Protein AF-A0A0F9Q2P2-F1 (afdb_monomer_lite)

Organism: NCBI:txid412755

Secondary structure (DSSP, 8-state):
-EEEETTTTEEEEEEE-TTSBSS-SSSS-GGGBHHHHHHHHHHHHHHHHHHHS---EEEEE-SS-EEEE-HHHHHHHHHHHHHHH-TT---TTGGGGGG--

Structure (mmCIF, N/CA/C/O backbone):
data_AF-A0A0F9Q2P2-F1
#
_entry.id   AF-A0A0F9Q2P2-F1
#
loop_
_atom_site.group_PDB
_atom_site.id
_atom_site.type_symbol
_atom_site.label_atom_id
_atom_site.label_alt_id
_atom_site.label_comp_id
_atom_site.label_asym_id
_atom_site.label_entity_id
_atom_site.label_seq_id
_atom_site.pdbx_PDB_ins_code
_atom_site.Cartn_x
_atom_site.Cartn_y
_atom_site.Cartn_z
_atom_site.occupancy
_atom_site.B_iso_or_equiv
_atom_site.auth_seq_id
_atom_site.auth_comp_id
_atom_site.auth_asym_id
_atom_site.auth_atom_id
_atom_site.pdbx_PDB_model_num
ATOM 1 N N . MET A 1 1 ? -11.085 2.702 0.530 1.00 90.38 1 MET A N 1
ATOM 2 C CA . MET A 1 1 ? -12.001 2.308 1.628 1.00 90.38 1 MET A CA 1
ATOM 3 C C . MET A 1 1 ? -11.202 2.212 2.926 1.00 90.38 1 MET A C 1
ATOM 5 O O . MET A 1 1 ? -10.029 1.888 2.846 1.00 90.38 1 MET A O 1
ATOM 9 N N . LEU A 1 2 ? -11.775 2.519 4.094 1.00 95.00 2 LEU A N 1
ATOM 10 C CA . LEU A 1 2 ? -11.122 2.271 5.390 1.00 95.00 2 LEU A CA 1
ATOM 11 C C . LEU A 1 2 ? -11.713 0.989 5.987 1.00 95.00 2 LEU A C 1
ATOM 13 O O . LEU A 1 2 ? -12.935 0.880 6.070 1.00 95.00 2 LEU A O 1
ATOM 17 N N . LEU A 1 3 ? -10.871 0.038 6.382 1.00 96.44 3 LEU A N 1
ATOM 18 C CA . LEU A 1 3 ? -11.291 -1.201 7.039 1.00 96.44 3 LEU A CA 1
ATOM 19 C C . LEU A 1 3 ? -10.643 -1.320 8.416 1.00 96.44 3 LEU A C 1
ATOM 21 O O . LEU A 1 3 ? -9.483 -0.957 8.588 1.00 96.44 3 LEU A O 1
ATOM 25 N N . TYR A 1 4 ? -11.390 -1.846 9.382 1.00 95.81 4 TYR A N 1
ATOM 26 C CA . TYR A 1 4 ? -10.894 -2.165 10.717 1.00 95.81 4 TYR A CA 1
ATOM 27 C C . TYR A 1 4 ? -10.991 -3.672 10.943 1.00 95.81 4 TYR A C 1
ATOM 29 O O . TYR A 1 4 ? -12.086 -4.229 10.861 1.00 95.81 4 TYR A O 1
ATOM 37 N N . ASP A 1 5 ? -9.863 -4.315 11.234 1.00 94.75 5 ASP A N 1
ATOM 38 C CA . ASP A 1 5 ? -9.836 -5.695 11.716 1.00 94.75 5 ASP A CA 1
ATOM 39 C C . ASP A 1 5 ? -9.936 -5.686 13.254 1.00 94.75 5 ASP A C 1
ATOM 41 O O . ASP A 1 5 ? -8.987 -5.258 13.921 1.00 94.75 5 ASP A O 1
ATOM 45 N N . PRO A 1 6 ? -11.052 -6.153 13.848 1.00 95.81 6 PRO A N 1
ATOM 46 C CA . PRO A 1 6 ? -11.223 -6.170 15.297 1.00 95.81 6 PRO A CA 1
ATOM 47 C C . PRO A 1 6 ? -10.349 -7.211 16.006 1.00 95.81 6 PRO A C 1
ATOM 49 O O . PRO A 1 6 ? -10.109 -7.068 17.208 1.00 95.81 6 PRO A O 1
ATOM 52 N N . VAL A 1 7 ? -9.877 -8.243 15.300 1.00 95.75 7 VAL A N 1
ATOM 53 C CA . VAL A 1 7 ? -9.034 -9.302 15.868 1.00 95.75 7 VAL A CA 1
ATOM 54 C C . VAL A 1 7 ? -7.608 -8.792 16.009 1.00 95.75 7 VAL A C 1
ATOM 56 O O . VAL A 1 7 ? -7.050 -8.804 17.108 1.00 95.75 7 VAL A O 1
ATOM 59 N N . SER A 1 8 ? -7.030 -8.287 14.917 1.00 93.62 8 SER A N 1
ATOM 60 C CA . SER A 1 8 ? -5.673 -7.735 14.937 1.00 93.62 8 SER A CA 1
ATOM 61 C C . SER A 1 8 ? -5.608 -6.301 15.472 1.00 93.62 8 SER A C 1
ATOM 63 O O . SER A 1 8 ? -4.511 -5.795 15.711 1.00 93.62 8 SER A O 1
ATOM 65 N N . LYS A 1 9 ? -6.759 -5.632 15.621 1.00 93.88 9 LYS A N 1
ATOM 66 C CA . LYS A 1 9 ? -6.894 -4.207 15.972 1.00 93.88 9 LYS A CA 1
ATOM 67 C C . LYS A 1 9 ? -6.160 -3.281 14.998 1.00 93.88 9 LYS A C 1
ATOM 69 O O . LYS A 1 9 ? -5.591 -2.270 15.411 1.00 93.88 9 LYS A O 1
ATOM 74 N N . LYS A 1 10 ? -6.147 -3.630 13.709 1.00 94.00 10 LYS A N 1
ATOM 75 C CA . LYS A 1 10 ? -5.477 -2.846 12.660 1.00 94.00 10 LYS A CA 1
ATOM 76 C C . LYS A 1 10 ? -6.480 -2.083 11.808 1.00 94.00 10 LYS A C 1
ATOM 78 O O . LYS A 1 10 ? -7.574 -2.568 11.532 1.00 94.00 10 LYS A O 1
ATOM 83 N N . LEU A 1 11 ? -6.071 -0.896 11.374 1.00 96.44 11 LEU A N 1
ATOM 84 C CA . LEU A 1 11 ? -6.770 -0.103 10.370 1.00 96.44 11 LEU A CA 1
ATOM 85 C C . LEU A 1 11 ? -6.045 -0.213 9.031 1.00 96.44 11 LEU A C 1
ATOM 87 O O . LEU A 1 11 ? -4.816 -0.140 8.976 1.00 96.44 11 LEU A O 1
ATOM 91 N N . TYR A 1 12 ? -6.822 -0.334 7.961 1.00 97.81 12 TYR A N 1
ATOM 92 C CA . TYR A 1 12 ? -6.325 -0.480 6.603 1.00 97.81 12 TYR A CA 1
ATOM 93 C C . TYR A 1 12 ? -6.933 0.562 5.676 1.00 97.81 12 TYR A C 1
ATOM 95 O O . TYR A 1 12 ? -8.154 0.726 5.641 1.00 97.81 12 TYR A O 1
A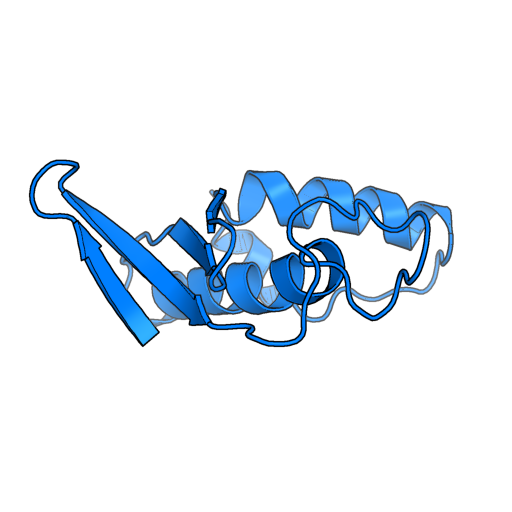TOM 103 N N . ILE A 1 13 ? -6.098 1.190 4.852 1.00 97.75 13 ILE A N 1
ATOM 104 C CA . ILE A 1 13 ? -6.552 1.774 3.593 1.00 97.75 13 ILE A CA 1
ATOM 105 C C . ILE A 1 13 ? -6.647 0.635 2.583 1.00 97.75 13 ILE A C 1
ATOM 107 O O . ILE A 1 13 ? -5.637 0.123 2.108 1.00 97.75 13 ILE A O 1
ATOM 111 N N . ALA A 1 14 ? -7.879 0.232 2.300 1.00 97.31 14 ALA A N 1
ATOM 112 C CA . ALA A 1 14 ? -8.217 -0.875 1.427 1.00 97.31 14 ALA A CA 1
ATOM 113 C C . ALA A 1 14 ? -8.641 -0.393 0.035 1.00 97.31 14 ALA A C 1
ATOM 115 O O . ALA A 1 14 ? -9.450 0.540 -0.080 1.00 97.31 14 ALA A O 1
ATOM 116 N N . ASP A 1 15 ? -8.148 -1.060 -1.002 1.00 97.62 15 ASP A N 1
ATOM 117 C CA . ASP A 1 15 ? -8.518 -0.819 -2.395 1.00 97.62 15 ASP A CA 1
ATOM 118 C C . ASP A 1 15 ? -8.802 -2.150 -3.109 1.00 97.62 15 ASP A C 1
ATOM 120 O O . ASP A 1 15 ? -7.966 -3.056 -3.104 1.00 97.62 15 ASP A O 1
ATOM 124 N N . TYR A 1 16 ? -10.006 -2.275 -3.672 1.00 96.94 16 TYR A N 1
ATOM 125 C CA . TYR A 1 16 ? -10.438 -3.465 -4.408 1.00 96.94 16 TYR A CA 1
ATOM 126 C C . TYR A 1 16 ? -10.115 -3.287 -5.887 1.00 96.94 16 TYR A C 1
ATOM 128 O O . TYR A 1 16 ? -10.513 -2.287 -6.4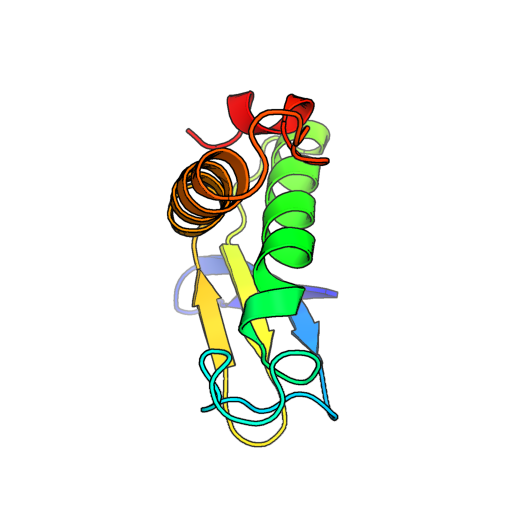89 1.00 96.94 16 TYR A O 1
ATOM 136 N N . LYS A 1 17 ? -9.415 -4.255 -6.473 1.00 95.50 17 LYS A N 1
ATOM 137 C CA . LYS A 1 17 ? -8.912 -4.189 -7.846 1.00 95.50 17 LYS A CA 1
ATOM 138 C C . LYS A 1 17 ? -9.325 -5.449 -8.618 1.00 95.50 17 LYS A C 1
ATOM 140 O O . LYS A 1 17 ? -8.542 -6.388 -8.677 1.00 95.50 17 LYS A O 1
ATOM 145 N N . PRO A 1 18 ? -10.553 -5.500 -9.166 1.00 95.31 18 PRO A N 1
ATOM 146 C CA . PRO A 1 18 ? -11.098 -6.722 -9.764 1.00 95.31 18 PRO A CA 1
ATOM 147 C C . PRO A 1 18 ? -10.315 -7.201 -10.986 1.00 95.31 18 PRO A C 1
ATOM 149 O O . PRO A 1 18 ? -10.258 -8.399 -11.221 1.00 95.31 18 PRO A O 1
ATOM 152 N N . ASP A 1 19 ? -9.724 -6.267 -11.729 1.00 92.88 19 ASP A N 1
ATOM 153 C CA . ASP A 1 19 ? -9.072 -6.536 -13.012 1.00 92.88 19 ASP A CA 1
ATOM 154 C C . ASP A 1 19 ? -7.548 -6.687 -12.890 1.00 92.88 19 ASP A C 1
ATOM 156 O O . ASP A 1 19 ? -6.868 -6.743 -13.908 1.00 92.88 19 ASP A O 1
ATOM 160 N N . LEU A 1 20 ? -7.002 -6.685 -11.664 1.00 93.31 20 LEU A N 1
ATOM 161 C CA . LEU A 1 20 ? -5.564 -6.838 -11.452 1.00 93.31 20 LEU A CA 1
ATOM 162 C C . LEU A 1 20 ? -5.203 -8.255 -11.005 1.00 93.31 20 LEU A C 1
ATOM 164 O O . LEU A 1 20 ? -5.885 -8.831 -10.155 1.00 93.31 20 LEU A O 1
ATOM 168 N N . ASP A 1 21 ? -4.076 -8.745 -11.507 1.00 91.25 21 ASP A N 1
ATOM 169 C CA . ASP A 1 21 ? -3.510 -10.057 -11.230 1.00 91.25 21 ASP A CA 1
ATOM 170 C C . ASP A 1 21 ? -2.815 -10.076 -9.859 1.00 91.25 21 ASP A C 1
ATOM 172 O O . ASP A 1 21 ? -1.913 -9.274 -9.572 1.00 91.25 21 ASP A O 1
ATOM 176 N N . PHE A 1 22 ? -3.227 -11.024 -9.010 1.00 89.25 22 PHE A N 1
ATOM 177 C CA . PHE A 1 22 ? -2.692 -11.200 -7.656 1.00 89.25 22 PHE A CA 1
ATOM 178 C C . PHE A 1 22 ? -1.283 -11.817 -7.655 1.00 89.25 22 PHE A C 1
ATOM 180 O O . PHE A 1 22 ? -0.464 -11.461 -6.812 1.00 89.25 22 PHE A O 1
ATOM 187 N N . GLU A 1 23 ? -0.989 -12.735 -8.581 1.00 87.75 23 GLU A N 1
ATOM 188 C CA . GLU A 1 23 ? 0.292 -13.466 -8.625 1.00 87.75 23 GLU A CA 1
ATOM 189 C C . GLU A 1 23 ? 1.312 -12.878 -9.606 1.00 87.75 23 GLU A C 1
ATOM 191 O O . GLU A 1 23 ? 2.466 -13.319 -9.635 1.00 87.75 23 GLU A O 1
ATOM 196 N N . ASP A 1 24 ? 0.925 -11.887 -10.414 1.00 84.69 24 ASP A N 1
ATOM 197 C CA . ASP A 1 24 ? 1.873 -11.244 -11.315 1.00 84.69 24 ASP A CA 1
ATOM 198 C C . ASP A 1 24 ? 2.715 -10.225 -10.541 1.00 84.69 24 ASP A C 1
ATOM 200 O O . ASP A 1 24 ? 2.204 -9.252 -9.995 1.00 84.69 24 ASP A O 1
ATOM 204 N N . PHE A 1 25 ? 4.032 -10.420 -10.522 1.00 81.25 25 PHE A N 1
ATOM 205 C CA . PHE A 1 25 ? 5.005 -9.489 -9.938 1.00 81.25 25 PHE A CA 1
ATOM 206 C C . PHE A 1 25 ? 5.607 -8.539 -10.987 1.00 81.25 25 PHE A C 1
ATOM 208 O O . PHE A 1 25 ? 6.696 -8.001 -10.789 1.00 81.25 25 PHE A O 1
ATOM 215 N N . GLY A 1 26 ? 4.905 -8.340 -12.104 1.00 73.12 26 GLY A N 1
ATOM 216 C CA . GLY A 1 26 ? 5.326 -7.483 -13.211 1.00 73.12 26 GLY A CA 1
ATOM 217 C C . GLY A 1 26 ? 5.966 -8.238 -14.380 1.00 73.12 26 GLY A C 1
ATOM 218 O O . GLY A 1 26 ? 6.682 -7.632 -15.174 1.00 73.12 26 GLY A O 1
ATOM 219 N N . ASN A 1 27 ? 5.740 -9.549 -14.475 1.00 70.19 27 ASN A N 1
ATOM 220 C CA . ASN A 1 27 ? 6.386 -10.448 -15.426 1.00 70.19 27 ASN A CA 1
ATOM 221 C C . ASN A 1 27 ? 5.602 -10.627 -16.733 1.00 70.19 27 ASN A C 1
ATOM 223 O O . ASN A 1 27 ? 6.236 -10.793 -17.775 1.00 70.19 27 ASN A O 1
ATOM 227 N N . HIS A 1 28 ? 4.264 -10.630 -16.699 1.00 65.25 28 HIS A N 1
ATOM 228 C CA . HIS A 1 28 ? 3.452 -10.995 -17.871 1.00 65.25 28 HIS A CA 1
ATOM 229 C C . HIS A 1 28 ? 2.700 -9.797 -18.439 1.00 65.25 28 HIS A C 1
ATOM 231 O O . HIS A 1 28 ? 2.945 -9.409 -19.580 1.00 65.25 28 HIS A O 1
ATOM 237 N N . ASN A 1 29 ? 1.852 -9.171 -17.627 1.00 70.19 29 ASN A N 1
ATOM 238 C CA . ASN A 1 29 ? 1.173 -7.929 -17.963 1.00 70.19 29 ASN A CA 1
ATOM 239 C C . ASN A 1 29 ? 1.485 -6.946 -16.856 1.00 70.19 29 ASN A C 1
ATOM 241 O O . ASN A 1 29 ? 0.691 -6.725 -15.948 1.00 70.19 29 ASN A O 1
ATOM 245 N N . ALA A 1 30 ? 2.672 -6.339 -16.947 1.00 68.62 30 ALA A N 1
ATOM 246 C CA . ALA A 1 30 ? 3.164 -5.457 -15.902 1.00 68.62 30 ALA A CA 1
ATOM 247 C C . ALA A 1 30 ? 2.123 -4.415 -15.489 1.00 68.62 30 ALA A C 1
ATOM 249 O O . ALA A 1 30 ? 2.052 -4.127 -14.307 1.00 68.62 30 ALA A O 1
ATOM 250 N N . HIS A 1 31 ? 1.298 -3.918 -16.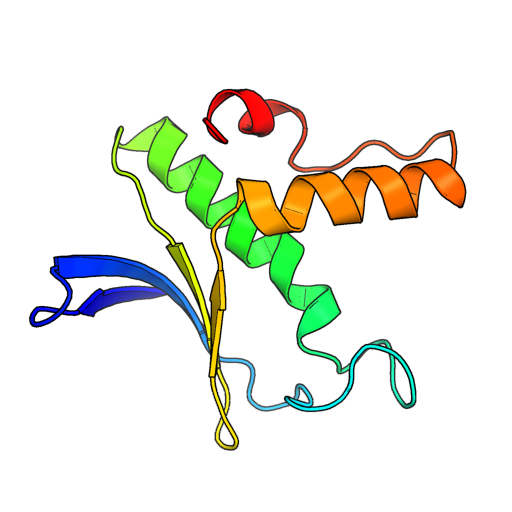423 1.00 76.44 31 HIS A N 1
ATOM 251 C CA . HIS A 1 31 ? 0.202 -2.974 -16.187 1.00 76.44 31 HIS A CA 1
ATOM 252 C C . HIS A 1 31 ? -0.892 -3.477 -15.239 1.00 76.44 31 HIS A C 1
ATOM 254 O O . HIS A 1 31 ? -1.346 -2.690 -14.406 1.00 76.44 31 HIS A O 1
ATOM 260 N N . ASP A 1 32 ? -1.238 -4.758 -15.317 1.00 86.88 32 ASP A N 1
ATOM 261 C CA . ASP A 1 32 ? -2.367 -5.354 -14.603 1.00 86.88 32 ASP A CA 1
ATOM 262 C C . ASP A 1 32 ? -1.935 -6.007 -13.279 1.00 86.88 32 ASP A C 1
ATOM 264 O O . ASP A 1 32 ? -2.736 -6.606 -12.582 1.00 86.88 32 ASP A O 1
ATOM 268 N N . SER A 1 33 ? -0.682 -5.846 -12.852 1.00 91.12 33 SER A N 1
ATOM 269 C CA . SER A 1 33 ? -0.213 -6.363 -11.562 1.00 91.12 33 SER A CA 1
ATOM 270 C C . SER A 1 33 ? -0.646 -5.494 -10.373 1.00 91.12 33 SER A C 1
ATOM 272 O O . SER A 1 33 ? -0.589 -4.255 -10.412 1.00 91.12 33 SER A O 1
ATOM 274 N N . PHE A 1 34 ? -0.933 -6.143 -9.236 1.00 93.75 34 PHE A N 1
ATOM 275 C CA . PHE A 1 34 ? -1.060 -5.483 -7.928 1.00 93.75 34 PHE A CA 1
ATOM 276 C C . PHE A 1 34 ? 0.095 -4.517 -7.625 1.00 93.75 34 PHE A C 1
ATOM 278 O O . PHE A 1 34 ? -0.142 -3.447 -7.049 1.00 93.75 34 PHE A O 1
ATOM 285 N N . ILE A 1 35 ? 1.328 -4.850 -8.032 1.00 90.75 35 ILE A N 1
ATOM 286 C CA . ILE A 1 35 ? 2.539 -4.082 -7.705 1.00 90.75 35 ILE A CA 1
ATOM 287 C C . ILE A 1 35 ? 2.455 -2.620 -8.160 1.00 90.75 35 ILE A C 1
ATOM 289 O O . ILE A 1 35 ? 2.970 -1.733 -7.478 1.00 90.75 35 ILE A O 1
ATOM 293 N N . ASN A 1 36 ? 1.727 -2.345 -9.244 1.00 90.38 36 ASN A N 1
ATOM 294 C CA . ASN A 1 36 ? 1.550 -0.992 -9.769 1.00 90.38 36 ASN A CA 1
ATOM 295 C C . ASN A 1 36 ? 0.612 -0.126 -8.935 1.00 90.38 36 ASN A C 1
ATOM 297 O O . ASN A 1 36 ? 0.721 1.101 -8.953 1.00 90.38 36 ASN A O 1
ATOM 301 N N . SER A 1 37 ? -0.320 -0.748 -8.216 1.00 93.56 37 SER A N 1
ATOM 302 C CA . SER A 1 37 ? -1.293 -0.039 -7.382 1.00 93.56 37 SER A CA 1
ATOM 303 C C . SER A 1 37 ? -0.805 0.144 -5.942 1.00 93.56 37 SER A C 1
ATOM 305 O O . SER A 1 37 ? -1.262 1.057 -5.251 1.00 93.56 37 SER A O 1
ATOM 307 N N . ILE A 1 38 ? 0.169 -0.655 -5.487 1.00 94.88 38 ILE A N 1
ATOM 308 C CA . ILE A 1 38 ? 0.762 -0.539 -4.142 1.00 94.88 38 ILE A CA 1
ATOM 309 C C . ILE A 1 38 ? 1.218 0.895 -3.804 1.00 94.88 38 ILE A C 1
ATOM 311 O O . ILE A 1 38 ? 0.853 1.371 -2.722 1.00 94.88 38 ILE A O 1
ATOM 315 N N . PRO A 1 39 ? 1.962 1.625 -4.666 1.00 95.56 39 PRO A N 1
ATOM 316 C CA . PRO A 1 39 ? 2.430 2.964 -4.320 1.00 95.56 39 PRO A CA 1
ATOM 317 C C . PRO A 1 39 ? 1.290 3.952 -4.046 1.00 95.56 39 PRO A C 1
ATOM 319 O O . PRO A 1 39 ? 1.391 4.771 -3.132 1.00 95.56 39 PRO A O 1
ATOM 322 N N . GLN A 1 40 ? 0.183 3.854 -4.791 1.00 95.69 40 GLN A N 1
ATOM 323 C CA . GLN A 1 40 ? -0.999 4.696 -4.589 1.00 95.69 40 GLN A CA 1
ATOM 324 C C . GLN A 1 40 ? -1.600 4.466 -3.196 1.00 95.69 40 GLN A C 1
ATOM 326 O O . GLN A 1 40 ? -1.834 5.413 -2.444 1.00 95.69 40 GLN A O 1
ATOM 331 N N . ILE A 1 41 ? -1.818 3.203 -2.835 1.00 97.50 41 ILE A N 1
ATOM 332 C CA . ILE A 1 41 ? -2.453 2.814 -1.570 1.00 97.50 41 ILE A CA 1
ATOM 333 C C . ILE A 1 41 ? -1.548 3.184 -0.387 1.00 97.50 41 ILE A C 1
ATOM 335 O O . ILE A 1 41 ? -2.012 3.730 0.617 1.00 97.50 41 ILE A O 1
ATOM 339 N N . ALA A 1 42 ? -0.239 2.960 -0.523 1.00 97.62 42 ALA A N 1
ATOM 340 C CA . ALA A 1 42 ? 0.748 3.365 0.471 1.00 97.62 42 ALA A CA 1
ATOM 341 C C . ALA A 1 42 ? 0.789 4.893 0.658 1.00 97.62 42 ALA A C 1
ATOM 343 O O . ALA A 1 42 ? 0.836 5.371 1.792 1.00 97.62 42 ALA A O 1
ATOM 344 N N . ALA A 1 43 ? 0.707 5.671 -0.426 1.00 97.12 43 ALA A N 1
ATOM 345 C CA . ALA A 1 43 ? 0.629 7.128 -0.345 1.00 97.12 43 ALA A CA 1
ATOM 346 C C . ALA A 1 43 ? -0.652 7.599 0.369 1.00 97.12 43 ALA A C 1
ATOM 348 O O . ALA A 1 43 ? -0.595 8.524 1.181 1.00 97.12 43 ALA A O 1
ATOM 349 N N . TYR A 1 44 ? -1.793 6.940 0.138 1.00 97.06 44 TYR A N 1
ATOM 350 C CA . TYR A 1 44 ? -3.032 7.231 0.868 1.00 97.06 44 TYR A CA 1
ATOM 351 C C . TYR A 1 44 ? -2.926 6.933 2.364 1.00 97.06 44 TYR A C 1
ATOM 353 O O . TYR A 1 44 ? -3.418 7.720 3.172 1.00 97.06 44 TYR A O 1
ATOM 361 N N . ALA A 1 45 ? -2.246 5.856 2.750 1.00 97.12 45 ALA A N 1
ATOM 362 C CA . ALA A 1 45 ? -1.973 5.569 4.154 1.00 97.12 45 ALA A CA 1
ATOM 363 C C . ALA A 1 45 ? -1.107 6.659 4.817 1.00 97.12 45 ALA A C 1
ATOM 365 O O . ALA A 1 45 ? -1.412 7.095 5.929 1.00 97.12 45 ALA A O 1
ATOM 366 N N . LEU A 1 46 ? -0.088 7.176 4.119 1.00 97.19 46 LEU A N 1
ATOM 367 C CA . LEU A 1 46 ? 0.707 8.303 4.623 1.00 97.19 46 LEU A CA 1
ATOM 368 C C . LEU A 1 46 ? -0.110 9.601 4.727 1.00 97.19 46 LEU A C 1
ATOM 370 O O . LEU A 1 46 ? 0.004 10.304 5.729 1.00 97.19 46 LEU A O 1
ATOM 374 N N . LEU A 1 47 ? -0.966 9.898 3.742 1.00 96.50 47 LEU A N 1
ATOM 375 C CA . LEU A 1 47 ? -1.902 11.034 3.798 1.00 96.50 47 LEU A CA 1
ATOM 376 C C . LEU A 1 47 ? -2.870 10.922 4.981 1.00 96.50 47 LEU A C 1
ATOM 378 O O . LEU A 1 47 ? -3.220 11.925 5.602 1.00 96.50 47 LEU A O 1
ATOM 382 N N . PHE A 1 48 ? -3.315 9.708 5.301 1.00 95.81 48 PHE A N 1
ATOM 383 C CA . PHE A 1 48 ? -4.187 9.471 6.444 1.00 95.81 48 PHE A CA 1
ATOM 384 C C . PHE A 1 48 ? -3.464 9.771 7.764 1.00 95.81 48 PHE A C 1
ATOM 386 O O . PHE A 1 48 ? -3.994 10.502 8.604 1.00 95.81 48 PHE A O 1
ATOM 393 N N . LYS A 1 49 ? -2.220 9.297 7.910 1.00 95.94 49 LYS A N 1
ATOM 394 C CA . LYS A 1 49 ? -1.372 9.618 9.068 1.00 95.94 49 LYS A CA 1
ATOM 395 C C . LYS A 1 49 ? -1.083 11.115 9.169 1.00 95.94 49 LYS A C 1
ATOM 397 O O . LYS A 1 49 ? -1.175 11.664 10.261 1.00 95.94 49 LYS A O 1
ATOM 402 N N . GLU A 1 50 ? -0.810 11.790 8.053 1.00 96.50 50 GLU A N 1
ATOM 403 C CA . GLU A 1 50 ? -0.629 13.247 8.018 1.00 96.50 50 GLU A CA 1
ATOM 404 C C . GLU A 1 50 ? -1.855 13.993 8.559 1.00 96.50 50 GLU A C 1
ATOM 406 O O . GLU A 1 50 ? -1.717 14.904 9.374 1.00 96.50 50 GLU A O 1
ATOM 411 N N . LYS A 1 51 ? -3.054 13.622 8.099 1.00 96.44 51 LYS A N 1
ATOM 412 C CA . LYS A 1 51 ? -4.287 14.355 8.416 1.00 96.44 51 LYS A CA 1
ATOM 413 C C . LYS A 1 51 ? -4.836 14.055 9.803 1.00 96.44 51 LYS A C 1
ATOM 415 O O . LYS A 1 51 ? -5.427 14.940 10.416 1.00 96.44 51 LYS A O 1
ATOM 420 N N . PHE A 1 52 ? -4.686 12.819 10.270 1.00 95.44 52 PHE A N 1
ATOM 421 C CA . PHE A 1 52 ? -5.386 12.338 11.462 1.00 95.44 52 PHE A CA 1
ATOM 422 C C . PHE A 1 52 ? -4.451 11.865 12.576 1.00 95.44 52 PHE A C 1
ATOM 424 O O . PHE A 1 52 ? -4.923 11.596 13.676 1.00 95.44 52 PHE A O 1
ATOM 431 N N . GLY A 1 53 ? -3.145 11.747 12.322 1.00 95.06 53 GLY A N 1
ATOM 432 C CA . GLY A 1 53 ? -2.186 11.213 13.295 1.00 95.06 53 GLY A CA 1
ATOM 433 C C . GLY A 1 53 ? -2.364 9.719 13.584 1.00 95.06 53 GLY A C 1
ATOM 434 O O . GLY A 1 53 ? -1.836 9.224 14.574 1.00 95.06 53 GLY A O 1
ATOM 435 N N . ILE A 1 54 ? -3.118 9.002 12.744 1.00 93.12 54 ILE A N 1
ATOM 436 C CA . ILE A 1 54 ? -3.433 7.581 12.916 1.00 93.12 54 ILE A CA 1
ATOM 437 C C . ILE A 1 54 ? -2.625 6.764 11.914 1.00 93.12 54 ILE A C 1
ATOM 439 O O . ILE A 1 54 ? -2.652 7.031 10.712 1.00 93.12 54 ILE A O 1
ATOM 443 N N . GLU A 1 55 ? -1.934 5.743 12.412 1.00 93.62 55 GLU A N 1
ATOM 444 C CA . GLU A 1 55 ? -1.225 4.789 11.567 1.00 93.62 55 GLU A CA 1
ATOM 445 C C . GLU A 1 55 ? -2.189 3.774 10.960 1.00 93.62 55 GLU A C 1
ATOM 447 O O . GLU A 1 55 ? -3.025 3.191 11.652 1.00 93.62 55 GLU A O 1
ATOM 452 N N . VAL A 1 56 ? -2.052 3.560 9.655 1.00 95.94 56 VAL A N 1
ATOM 453 C CA . VAL A 1 56 ? -2.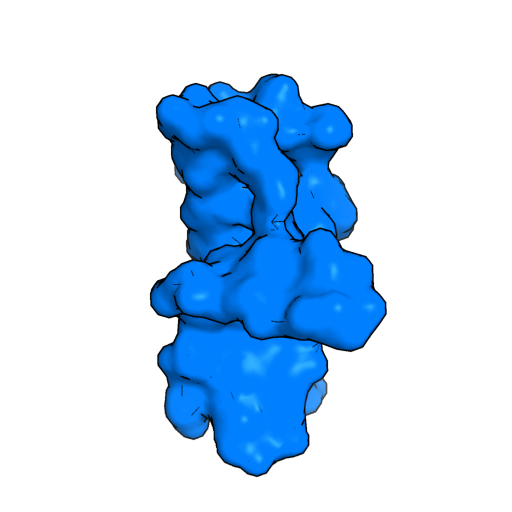862 2.615 8.888 1.00 95.94 56 VAL A CA 1
ATOM 454 C C . VAL A 1 56 ? -1.969 1.843 7.920 1.00 95.94 56 VAL A C 1
ATOM 456 O O . VAL A 1 56 ? -0.998 2.384 7.384 1.00 95.94 56 VAL A O 1
ATOM 459 N N . GLU A 1 57 ? -2.285 0.570 7.705 1.00 96.69 57 GLU A N 1
ATOM 460 C CA . GLU A 1 57 ? -1.616 -0.280 6.716 1.00 96.69 57 GLU A CA 1
ATOM 461 C C . GLU A 1 57 ? -2.329 -0.177 5.356 1.00 96.69 57 GLU A C 1
ATOM 463 O O . GLU A 1 57 ? -3.485 0.239 5.266 1.00 96.69 57 GLU A O 1
ATOM 468 N N . GLY A 1 58 ? -1.641 -0.525 4.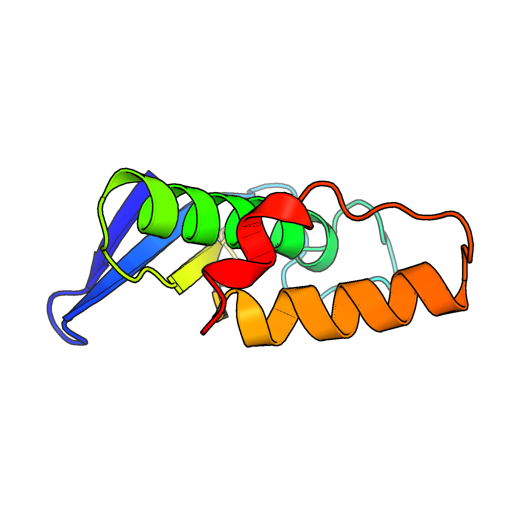274 1.00 97.62 58 GLY A N 1
ATOM 469 C CA . GLY A 1 58 ? -2.265 -0.706 2.968 1.00 97.62 58 GLY A CA 1
ATOM 470 C C . GLY A 1 58 ? -2.838 -2.112 2.836 1.00 97.62 58 GLY A C 1
ATOM 471 O O . GLY A 1 58 ? -2.249 -3.069 3.342 1.00 97.62 58 GLY A O 1
ATOM 472 N N . LEU A 1 59 ? -3.972 -2.226 2.152 1.00 97.75 59 LEU A N 1
ATOM 473 C CA . LEU A 1 59 ? -4.585 -3.486 1.748 1.00 97.75 59 LEU A CA 1
ATOM 474 C C . LEU A 1 59 ? -5.032 -3.371 0.287 1.00 97.75 59 LEU A C 1
ATOM 476 O O . LEU A 1 59 ? -5.841 -2.512 -0.055 1.00 97.75 59 LEU A O 1
ATOM 480 N N . ILE A 1 60 ? -4.524 -4.250 -0.565 1.00 97.56 60 ILE A N 1
ATOM 481 C CA . ILE A 1 60 ? -5.015 -4.443 -1.933 1.00 97.56 60 ILE A CA 1
ATOM 482 C C . ILE A 1 60 ? -5.600 -5.843 -2.036 1.00 97.56 60 ILE A C 1
ATOM 484 O O . ILE A 1 60 ? -5.027 -6.782 -1.481 1.00 97.56 60 ILE A O 1
ATOM 488 N N . PHE A 1 61 ? -6.751 -5.982 -2.686 1.00 97.31 61 PHE A N 1
ATOM 489 C CA . PHE A 1 61 ? -7.415 -7.276 -2.803 1.00 97.31 61 PHE A CA 1
ATOM 490 C C . PHE A 1 61 ? -8.288 -7.377 -4.053 1.00 97.31 61 PHE A C 1
ATOM 492 O O . PHE A 1 61 ? -8.754 -6.370 -4.592 1.00 97.31 61 PHE A O 1
ATOM 499 N N . ASN A 1 62 ? -8.517 -8.610 -4.487 1.00 96.56 62 ASN A N 1
ATOM 500 C CA . ASN A 1 62 ? -9.429 -8.989 -5.562 1.00 96.56 62 ASN A CA 1
ATOM 501 C C . ASN A 1 62 ? -10.161 -10.293 -5.163 1.00 96.56 62 ASN A C 1
ATOM 503 O O . ASN A 1 62 ? -10.197 -10.645 -3.981 1.00 96.56 62 ASN A O 1
ATOM 507 N N . SER A 1 63 ? -10.780 -10.998 -6.114 1.00 96.69 63 SER A N 1
ATOM 508 C CA . SER A 1 63 ? -11.430 -12.293 -5.849 1.00 96.69 63 SER A CA 1
ATOM 509 C C . SER A 1 63 ? -10.462 -13.452 -5.582 1.00 96.69 63 SER A C 1
ATOM 511 O O . SER A 1 63 ? -10.894 -14.486 -5.078 1.00 96.69 63 SER A O 1
ATOM 513 N N . GLU A 1 64 ? -9.184 -13.304 -5.923 1.00 96.06 64 GLU A N 1
ATOM 514 C CA . GLU A 1 64 ? -8.158 -14.349 -5.815 1.00 96.06 64 GLU A CA 1
ATOM 515 C C . GLU A 1 64 ? -7.386 -14.261 -4.498 1.00 96.06 64 GLU A C 1
ATOM 517 O O . GLU A 1 64 ? -7.040 -15.285 -3.907 1.00 96.06 64 GLU A O 1
ATOM 522 N N . GLY A 1 65 ? -7.137 -13.047 -4.003 1.00 95.88 65 GLY A N 1
ATOM 523 C CA . GLY A 1 65 ? -6.336 -12.862 -2.803 1.00 95.88 65 GLY A CA 1
ATOM 524 C C . GLY A 1 65 ? -6.208 -11.420 -2.334 1.00 95.88 65 GLY A C 1
ATOM 525 O O . GLY A 1 65 ? -6.889 -10.502 -2.796 1.00 95.88 65 GLY A O 1
ATOM 526 N N . ALA A 1 66 ? -5.323 -11.236 -1.354 1.00 95.94 66 ALA A N 1
ATOM 527 C CA . ALA A 1 66 ? -5.079 -9.956 -0.709 1.00 95.94 66 ALA A CA 1
ATOM 528 C C . ALA A 1 66 ? -3.619 -9.808 -0.267 1.00 95.94 66 ALA A C 1
ATOM 530 O O . ALA A 1 66 ? -3.031 -10.750 0.268 1.00 95.94 66 ALA A O 1
ATOM 531 N N . TRP A 1 67 ? -3.064 -8.602 -0.411 1.00 96.56 67 TRP A N 1
ATOM 532 C CA . TRP A 1 67 ? -1.774 -8.219 0.167 1.00 96.56 67 TRP A CA 1
ATOM 533 C C . TRP A 1 67 ? -1.952 -7.083 1.168 1.00 96.56 67 TRP A C 1
ATOM 535 O O . TRP A 1 67 ? -2.567 -6.060 0.866 1.00 96.56 67 TRP A O 1
ATOM 545 N N . THR A 1 68 ? -1.346 -7.242 2.343 1.00 96.62 68 THR A N 1
ATOM 546 C CA . THR A 1 68 ? -1.220 -6.180 3.347 1.00 96.62 68 THR A CA 1
ATOM 547 C C . THR A 1 68 ? 0.215 -5.693 3.423 1.00 96.62 68 THR A C 1
ATOM 549 O O . THR A 1 68 ? 1.139 -6.508 3.415 1.00 96.62 68 THR A O 1
ATOM 552 N N . PHE A 1 69 ? 0.423 -4.388 3.563 1.00 96.25 69 PHE A N 1
ATOM 553 C CA . PHE A 1 69 ? 1.768 -3.820 3.607 1.00 96.25 69 PHE A CA 1
ATOM 554 C C . PHE A 1 69 ? 1.836 -2.531 4.419 1.00 96.25 69 PHE A C 1
ATOM 556 O O . PHE A 1 69 ? 0.871 -1.775 4.529 1.00 96.25 69 PHE A O 1
ATOM 563 N N . LYS A 1 70 ? 3.022 -2.245 4.959 1.00 95.88 70 LYS A N 1
ATOM 564 C CA . LYS A 1 70 ? 3.321 -0.946 5.564 1.00 95.88 70 LYS A CA 1
ATOM 565 C C . LYS A 1 70 ? 3.853 0.014 4.498 1.00 95.88 70 LYS A C 1
ATOM 567 O O . LYS A 1 70 ? 4.699 -0.404 3.705 1.00 95.88 70 LYS A O 1
ATOM 572 N N . PRO A 1 71 ? 3.446 1.296 4.493 1.00 95.75 71 PRO A N 1
ATOM 573 C CA . PRO A 1 71 ? 3.882 2.243 3.468 1.00 95.75 71 PRO A CA 1
ATOM 574 C C . PRO A 1 71 ? 5.403 2.375 3.345 1.00 95.75 71 PRO A C 1
ATOM 576 O O . PRO A 1 71 ? 5.942 2.388 2.245 1.00 95.75 71 PRO A O 1
ATOM 579 N N . ASN A 1 72 ? 6.115 2.410 4.470 1.00 91.50 72 ASN A N 1
ATOM 580 C CA . ASN A 1 72 ? 7.571 2.553 4.494 1.00 91.50 72 ASN A CA 1
ATOM 581 C C . ASN A 1 72 ? 8.325 1.329 3.960 1.00 91.50 72 ASN A C 1
ATOM 583 O O . ASN A 1 72 ? 9.405 1.479 3.392 1.00 91.50 72 ASN A O 1
ATOM 587 N N . VAL A 1 73 ? 7.743 0.136 4.108 1.00 94.75 73 VAL A N 1
ATOM 588 C CA . VAL A 1 73 ? 8.315 -1.120 3.607 1.00 94.75 73 VAL A CA 1
ATOM 589 C C . VAL A 1 73 ? 8.249 -1.187 2.083 1.00 94.75 73 VAL A C 1
ATOM 591 O O . VAL A 1 73 ? 9.139 -1.771 1.479 1.00 94.75 73 VAL A O 1
ATOM 594 N N . VAL A 1 74 ? 7.245 -0.567 1.452 1.00 95.31 74 VAL A N 1
ATOM 595 C CA . VAL A 1 74 ? 7.053 -0.641 -0.009 1.00 95.31 74 VAL A CA 1
ATOM 596 C C . VAL A 1 74 ? 7.567 0.595 -0.748 1.00 95.31 74 VAL A C 1
ATOM 598 O O . VAL A 1 74 ? 8.237 0.461 -1.770 1.00 95.31 74 VAL A O 1
ATOM 601 N N . LEU A 1 75 ? 7.330 1.804 -0.229 1.00 95.75 75 LEU A N 1
ATOM 602 C CA . LEU A 1 75 ? 7.674 3.041 -0.939 1.00 95.75 75 LEU A CA 1
ATOM 603 C C . LEU A 1 75 ? 9.185 3.272 -1.029 1.00 95.75 75 LEU A C 1
ATOM 605 O O . LEU A 1 75 ? 9.650 3.791 -2.037 1.00 95.75 75 LEU A O 1
ATOM 609 N N . ASN A 1 76 ? 9.963 2.867 -0.020 1.00 93.19 76 ASN A N 1
ATOM 610 C CA . ASN A 1 76 ? 11.421 3.011 -0.059 1.00 93.19 76 ASN A CA 1
ATOM 611 C C . ASN A 1 76 ? 12.061 2.138 -1.157 1.00 93.19 76 ASN A C 1
ATOM 613 O O . ASN A 1 76 ? 12.773 2.697 -1.990 1.00 93.19 76 ASN A O 1
ATOM 617 N N . PRO A 1 77 ? 11.787 0.819 -1.241 1.00 93.56 77 PRO A N 1
ATOM 618 C CA . PRO A 1 77 ? 12.272 -0.003 -2.351 1.00 93.56 77 PRO A CA 1
ATOM 619 C C . PRO A 1 77 ? 11.817 0.489 -3.724 1.00 93.56 77 PRO A C 1
ATOM 621 O O . PRO A 1 77 ? 12.633 0.546 -4.642 1.00 93.56 77 PRO A O 1
ATOM 624 N N . ILE A 1 78 ? 10.549 0.900 -3.861 1.00 92.81 78 ILE A N 1
ATOM 625 C CA . ILE A 1 78 ? 10.040 1.487 -5.110 1.00 92.81 78 ILE A CA 1
ATOM 626 C C . ILE A 1 78 ? 10.835 2.748 -5.454 1.00 92.81 78 ILE A C 1
ATOM 628 O O . ILE A 1 78 ? 11.223 2.930 -6.608 1.00 92.81 78 ILE A O 1
ATOM 632 N N . ASN A 1 79 ? 11.136 3.588 -4.457 1.00 92.75 79 ASN A N 1
ATOM 633 C CA . ASN A 1 79 ? 11.929 4.783 -4.681 1.00 92.75 79 ASN A CA 1
ATOM 634 C C . ASN A 1 79 ? 13.327 4.461 -5.206 1.00 92.75 79 ASN A C 1
ATOM 636 O O . ASN A 1 79 ? 13.779 5.045 -6.192 1.00 92.75 79 ASN A O 1
ATOM 640 N N . THR A 1 80 ? 14.003 3.518 -4.555 1.00 93.62 80 THR A N 1
ATOM 641 C CA . THR A 1 80 ? 15.331 3.057 -4.960 1.00 93.62 80 THR A CA 1
ATOM 642 C C . THR A 1 80 ? 15.318 2.480 -6.375 1.00 93.62 80 THR A C 1
ATOM 644 O O . THR A 1 80 ? 16.187 2.823 -7.174 1.00 93.62 80 THR A O 1
ATOM 647 N N . PHE A 1 81 ? 14.324 1.653 -6.703 1.00 92.25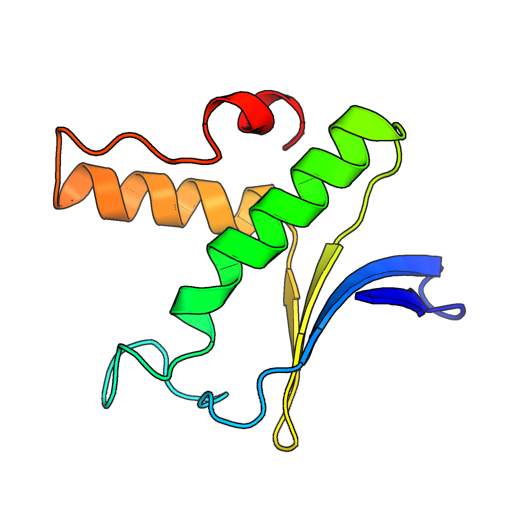 81 PHE A N 1
ATOM 648 C CA . PHE A 1 81 ? 14.170 1.064 -8.032 1.00 92.25 81 PHE A CA 1
ATOM 649 C C . PHE A 1 81 ? 13.980 2.134 -9.112 1.00 92.25 81 PHE A C 1
ATOM 651 O O . PHE A 1 81 ? 14.732 2.178 -10.086 1.00 92.25 81 PHE A O 1
ATOM 658 N N . MET A 1 82 ? 13.018 3.037 -8.918 1.00 93.25 82 MET A N 1
ATOM 659 C CA . MET A 1 82 ? 12.684 4.051 -9.914 1.00 93.25 82 MET A CA 1
ATOM 660 C C . MET A 1 82 ? 13.821 5.053 -10.124 1.00 93.25 82 MET A C 1
ATOM 662 O O . MET A 1 82 ? 14.094 5.396 -11.268 1.00 93.25 82 MET A O 1
ATOM 666 N N . LEU A 1 83 ? 14.533 5.471 -9.070 1.00 93.38 83 LEU A N 1
ATOM 667 C CA . LEU A 1 83 ? 15.726 6.321 -9.206 1.00 93.38 83 LEU A CA 1
ATOM 668 C C . LEU A 1 83 ? 16.885 5.605 -9.914 1.00 93.38 83 LEU A C 1
ATOM 670 O O . LEU A 1 83 ? 17.663 6.252 -10.613 1.00 93.38 83 LEU A O 1
ATOM 674 N N . GLY A 1 84 ? 16.998 4.283 -9.748 1.00 95.50 84 GLY A N 1
ATOM 675 C CA . GLY A 1 84 ? 17.998 3.470 -10.442 1.00 95.50 84 GLY A CA 1
ATOM 676 C C . GLY A 1 84 ? 17.791 3.413 -11.959 1.00 95.50 84 GLY A C 1
ATOM 677 O O . GLY A 1 84 ? 18.765 3.303 -12.699 1.00 95.50 84 GLY A O 1
ATOM 678 N N . ILE A 1 85 ? 16.542 3.523 -12.424 1.00 94.12 85 ILE A N 1
ATOM 679 C CA . ILE A 1 85 ? 16.182 3.483 -13.854 1.00 94.12 85 ILE A CA 1
ATOM 680 C C . ILE A 1 85 ? 16.018 4.895 -14.431 1.00 94.12 85 ILE A C 1
ATOM 682 O O . ILE A 1 85 ? 16.440 5.172 -15.553 1.00 94.12 85 ILE A O 1
ATOM 686 N N . TYR A 1 86 ? 15.426 5.801 -13.656 1.00 95.25 86 TYR A N 1
ATOM 687 C CA . TYR A 1 86 ? 15.088 7.166 -14.040 1.00 95.25 86 TYR A CA 1
ATOM 688 C C . TYR A 1 86 ? 15.660 8.151 -13.007 1.00 95.25 86 TYR A C 1
ATOM 690 O O . TYR A 1 86 ? 14.959 8.547 -12.076 1.00 95.25 86 TYR A O 1
ATOM 698 N N . PRO A 1 87 ? 16.918 8.608 -13.162 1.00 94.62 87 PRO A N 1
ATOM 699 C CA . PRO A 1 87 ? 17.581 9.459 -12.166 1.00 94.62 87 PRO A CA 1
ATOM 700 C C . PRO A 1 87 ? 16.896 10.809 -11.903 1.00 94.62 87 PRO A C 1
ATOM 702 O O . PRO A 1 87 ? 17.136 11.439 -10.877 1.00 94.62 87 PRO A O 1
ATOM 705 N N . THR A 1 88 ? 16.056 11.274 -12.830 1.00 95.56 88 THR A N 1
ATOM 706 C CA . THR A 1 88 ? 15.271 12.514 -12.710 1.00 95.56 88 THR A CA 1
ATOM 707 C C . THR A 1 88 ? 13.882 12.294 -12.112 1.00 95.56 88 THR A C 1
ATOM 709 O O . THR A 1 88 ? 13.095 13.238 -12.032 1.00 95.56 88 THR A O 1
ATOM 712 N N . TRP A 1 89 ? 13.546 11.064 -11.721 1.00 94.25 89 TRP A N 1
ATOM 713 C CA . TRP A 1 89 ? 12.238 10.750 -11.172 1.00 94.25 89 TRP A CA 1
ATOM 714 C C . TRP A 1 89 ? 12.028 11.418 -9.812 1.00 94.25 89 TRP A C 1
ATOM 716 O O . TRP A 1 89 ? 12.880 11.383 -8.925 1.00 94.25 89 TRP A O 1
ATOM 726 N N . ILE A 1 90 ? 10.851 12.020 -9.657 1.00 94.25 90 ILE A N 1
ATOM 727 C CA . ILE A 1 90 ? 10.406 12.658 -8.423 1.00 94.25 90 ILE A CA 1
ATOM 728 C C . ILE A 1 90 ? 9.209 11.844 -7.918 1.00 94.25 90 ILE A C 1
ATOM 730 O O . ILE A 1 90 ? 8.146 11.900 -8.545 1.00 94.25 90 ILE A O 1
ATOM 734 N N . PRO A 1 91 ? 9.349 11.085 -6.814 1.00 92.88 91 PRO A N 1
ATOM 735 C CA . PRO A 1 91 ? 8.246 10.306 -6.275 1.00 92.88 91 PRO A CA 1
ATOM 736 C C . PRO A 1 91 ? 7.075 11.225 -5.893 1.00 92.88 91 PRO A C 1
ATOM 738 O O . PRO A 1 91 ? 7.270 12.151 -5.099 1.00 92.88 91 PRO A O 1
ATOM 741 N N . PRO A 1 92 ? 5.842 10.971 -6.371 1.00 92.75 92 PRO A N 1
ATOM 742 C CA . PRO A 1 92 ? 4.683 11.800 -6.026 1.00 92.75 92 PRO A CA 1
ATOM 743 C C . PRO A 1 92 ? 4.403 11.862 -4.516 1.00 92.75 92 PRO A C 1
ATOM 745 O O . PRO A 1 92 ? 3.906 12.860 -4.002 1.00 92.75 92 PRO A O 1
ATOM 748 N N . TRP A 1 93 ? 4.754 10.800 -3.789 1.00 94.50 93 TRP A N 1
ATOM 749 C CA . TRP A 1 93 ? 4.604 10.686 -2.337 1.00 94.50 93 TRP A CA 1
ATOM 750 C C . TRP A 1 93 ? 5.796 11.239 -1.543 1.00 94.50 93 TRP A C 1
ATOM 752 O O . TRP A 1 93 ? 5.778 11.173 -0.315 1.00 94.50 93 TRP A O 1
ATOM 762 N N . GLN A 1 94 ? 6.821 11.809 -2.188 1.00 94.19 94 GLN A N 1
ATOM 763 C CA . GLN A 1 94 ? 8.018 12.322 -1.509 1.00 94.19 94 GLN A CA 1
ATOM 764 C C . GLN A 1 94 ? 7.712 13.273 -0.330 1.00 94.19 94 GLN A C 1
ATOM 766 O O . GLN A 1 94 ? 8.310 13.090 0.734 1.00 94.19 94 GLN A O 1
ATOM 771 N N . PRO A 1 95 ? 6.765 14.232 -0.427 1.00 95.00 95 PRO A N 1
ATOM 772 C CA . PRO A 1 95 ? 6.437 15.124 0.693 1.00 95.00 95 PRO A CA 1
ATOM 773 C C . PRO A 1 95 ? 5.868 14.401 1.924 1.00 95.00 95 PRO A C 1
ATOM 775 O O . PRO A 1 95 ? 5.921 14.926 3.038 1.00 95.00 95 PRO A O 1
ATOM 778 N N . LEU A 1 96 ? 5.327 13.198 1.722 1.00 95.62 96 LEU A N 1
ATOM 779 C CA . LEU A 1 96 ? 4.656 12.396 2.739 1.00 95.62 96 LEU A CA 1
ATOM 780 C C . LEU A 1 96 ? 5.610 11.438 3.457 1.00 95.62 96 LEU A C 1
ATOM 782 O O . LEU A 1 96 ? 5.261 10.917 4.513 1.00 95.62 96 LEU A O 1
ATOM 786 N N . MET A 1 97 ? 6.819 11.218 2.931 1.00 93.81 97 MET A N 1
ATOM 787 C CA . MET A 1 97 ? 7.768 10.237 3.478 1.00 93.81 97 MET A CA 1
ATOM 788 C C . MET A 1 97 ? 8.184 10.535 4.925 1.00 93.81 97 MET A C 1
ATOM 790 O O . MET A 1 97 ? 8.516 9.626 5.673 1.00 93.81 97 MET A O 1
ATOM 794 N N . LYS A 1 98 ? 8.069 11.784 5.388 1.00 94.25 98 LYS A N 1
ATOM 795 C CA . LYS A 1 98 ? 8.252 12.140 6.809 1.00 94.25 98 LYS A CA 1
ATOM 796 C C . LYS A 1 98 ? 7.253 11.456 7.761 1.00 94.25 98 LYS A C 1
ATOM 798 O O . LYS A 1 98 ? 7.504 11.404 8.959 1.00 94.25 98 LYS A O 1
ATOM 803 N N . TYR A 1 99 ? 6.139 10.935 7.246 1.00 93.19 99 TYR A N 1
ATOM 804 C CA . TYR A 1 99 ? 5.148 10.167 8.006 1.00 93.19 99 TYR A CA 1
ATOM 805 C C . TYR A 1 99 ? 5.385 8.653 7.925 1.00 93.19 99 TYR A C 1
ATOM 807 O O . TYR A 1 99 ? 4.672 7.890 8.569 1.00 93.19 99 TYR A O 1
ATOM 815 N N . SER A 1 100 ? 6.391 8.198 7.175 1.00 85.44 100 SER A N 1
ATOM 816 C CA . SER A 1 100 ? 6.699 6.776 6.992 1.00 85.44 100 SER A CA 1
ATOM 817 C C . SER A 1 100 ? 7.558 6.185 8.128 1.00 85.44 100 SER A C 1
ATOM 819 O O . SER A 1 100 ? 8.233 5.175 7.926 1.00 85.44 100 SER A O 1
ATOM 821 N N . VAL A 1 101 ? 7.593 6.844 9.287 1.00 67.44 101 VAL A N 1
ATOM 822 C CA . VAL A 1 101 ? 8.313 6.399 10.494 1.00 67.44 101 VAL A CA 1
ATOM 823 C C . VAL A 1 101 ? 7.536 5.304 11.197 1.00 67.44 101 VAL A C 1
ATOM 825 O O . VAL A 1 101 ? 6.316 5.531 11.377 1.00 67.44 101 VAL A O 1
#

Foldseek 3Di:
DWDADPVVRAIEQEDEQAQADDPDPCDPPNPRHPLVCLQVRLLVQLVCCVVPVDHHWYWYDYPPDIDIGQSLVNVVVVVVVCCVVPVPDDRPSVVSVVSSD

Radius of gyration: 13.9 Å; chains: 1; bounding box: 30×30×34 Å

pLDDT: mean 92.76, std 6.84, range [65.25, 97.81]

Sequence (101 aa):
MLLYDPVSKKLYIADYKPDLDFEDFGNHNAHDSFINSIPQIAAYALLFKEKFGIEVEGLIFNSEGAWTFKPNVVLNPINTFMLGIYPTWIPPWQPLMKYSV